Protein AF-A0A0R0C7I0-F1 (afdb_monomer_lite)

InterPro domains:
  IPR059809 Salmonella phage P22 protein Y8K6 [PF27050] (1-111)

pLDDT: mean 82.01, std 12.85, range [35.53, 95.75]

Secondary structure (DSSP, 8-state):
-----SSPSPEEEEEEPTTT--EEEEETTEEEEEEE------HHHHHHHHHHHTHHHHHHHHHHHHHHHHHH--EE--STTSPPEESSHHHHHHHHHHHHHHHHHHHHHT---

Organism: NCBI:txid405444

Radius of gyration: 23.02 Å; chains: 1; bounding box: 44×29×65 Å

Foldseek 3Di:
DQPPPPPDDDKDWDDQDPVQRKIAIAHDVGRGDDIDGPDPCDPVNVVVVVCVVCVVVVLVVLVVVLVVLLVPFDWDDDPPVDDTDTPDPSSVVSVVVSVVSVVVSCVVSVHDD

Sequence (113 aa):
MSANKHTPAPWSVGATDPDTAEIEIVSEGRPYICLVLPGAVDGRTEANARLIAAAPELLDFIQHAADQLESGIQEYTGSPEEPPQPASKWDYDAGQLVGELRRLIAKATGGAA

Structure (mmCIF, N/CA/C/O backbone):
data_AF-A0A0R0C7I0-F1
#
_entry.id   AF-A0A0R0C7I0-F1
#
loop_
_atom_site.group_PDB
_atom_site.id
_atom_site.type_symbol
_atom_site.label_atom_id
_atom_site.label_alt_id
_atom_site.label_comp_id
_atom_site.label_asym_id
_atom_site.label_entity_id
_atom_site.label_seq_id
_atom_site.pdbx_PDB_ins_code
_atom_site.Cartn_x
_atom_site.Cartn_y
_atom_site.Cartn_z
_atom_site.occupancy
_atom_site.B_iso_or_equiv
_atom_site.auth_seq_id
_atom_site.auth_comp_id
_atom_site.auth_asym_id
_atom_site.auth_atom_id
_atom_site.pdbx_PDB_model_num
ATOM 1 N N . MET A 1 1 ? 9.710 15.510 6.245 1.00 35.53 1 MET A N 1
ATOM 2 C CA . MET A 1 1 ? 9.094 14.766 7.362 1.00 35.53 1 MET A CA 1
ATOM 3 C C . MET A 1 1 ? 7.639 14.532 7.002 1.00 35.53 1 MET A C 1
ATOM 5 O O . MET A 1 1 ? 6.898 15.503 6.916 1.00 35.53 1 MET A O 1
ATOM 9 N N . SER A 1 2 ? 7.267 13.295 6.662 1.00 41.97 2 SER A N 1
ATOM 10 C CA . SER A 1 2 ? 5.882 12.965 6.310 1.00 41.97 2 SER A CA 1
ATOM 11 C C . SER A 1 2 ? 5.039 13.040 7.580 1.00 41.97 2 SER A C 1
ATOM 13 O O . SER A 1 2 ? 5.286 12.305 8.534 1.00 41.97 2 SER A O 1
ATOM 15 N N . ALA A 1 3 ? 4.120 14.000 7.641 1.00 45.97 3 ALA A N 1
ATOM 16 C CA . ALA A 1 3 ? 3.187 14.112 8.748 1.00 45.97 3 ALA A CA 1
ATOM 17 C C . ALA A 1 3 ? 2.236 12.912 8.684 1.00 45.97 3 ALA A C 1
ATOM 19 O O . ALA A 1 3 ? 1.484 12.779 7.718 1.00 45.97 3 ALA A O 1
ATOM 20 N N . ASN A 1 4 ? 2.279 12.044 9.697 1.00 42.97 4 ASN A N 1
ATOM 21 C CA . ASN A 1 4 ? 1.274 11.008 9.916 1.00 42.97 4 ASN A CA 1
ATOM 22 C C . ASN A 1 4 ? -0.125 11.651 9.837 1.00 42.97 4 ASN A C 1
ATOM 24 O O . ASN A 1 4 ? -0.526 12.381 10.741 1.00 42.97 4 ASN A O 1
ATOM 28 N N . LYS A 1 5 ? -0.850 11.432 8.730 1.00 47.41 5 LYS A N 1
ATOM 29 C CA . LYS A 1 5 ? -2.240 11.904 8.546 1.00 47.41 5 LYS A CA 1
ATOM 30 C C . LYS A 1 5 ? -3.251 11.025 9.288 1.00 47.41 5 LYS A C 1
ATOM 32 O O . LYS A 1 5 ? -4.415 11.395 9.402 1.00 47.41 5 LYS A O 1
ATOM 37 N N . HIS A 1 6 ? -2.805 9.874 9.785 1.00 54.75 6 HIS A N 1
ATOM 38 C CA . HIS A 1 6 ? -3.551 9.031 10.708 1.00 54.75 6 HIS A CA 1
ATOM 39 C C . HIS A 1 6 ? -3.251 9.479 12.137 1.00 54.75 6 HIS A C 1
ATOM 41 O O . HIS A 1 6 ? -2.095 9.759 12.451 1.00 54.75 6 HIS A O 1
ATOM 47 N N . THR A 1 7 ? -4.324 9.614 12.927 1.00 53.44 7 THR A N 1
ATOM 48 C CA . THR A 1 7 ? -4.441 10.284 14.233 1.00 53.44 7 THR A CA 1
ATOM 49 C C . THR A 1 7 ? -3.086 10.569 14.891 1.00 53.44 7 THR A C 1
ATOM 51 O O . THR A 1 7 ? -2.458 9.630 15.393 1.00 53.44 7 THR A O 1
ATOM 54 N N . PRO A 1 8 ? -2.602 11.829 14.864 1.00 57.53 8 PRO A N 1
ATOM 55 C CA . PRO A 1 8 ? -1.283 12.152 15.386 1.00 57.53 8 PRO A CA 1
ATOM 56 C C . PRO A 1 8 ? -1.171 11.733 16.856 1.00 57.53 8 PRO A C 1
ATOM 58 O O . PRO A 1 8 ? -2.036 12.043 17.674 1.00 57.53 8 PRO A O 1
ATOM 61 N N . ALA A 1 9 ? -0.116 10.978 17.153 1.00 58.53 9 ALA A N 1
ATOM 62 C CA . ALA A 1 9 ? 0.234 10.506 18.487 1.00 58.53 9 ALA A CA 1
ATOM 63 C C . ALA A 1 9 ? 0.651 11.671 19.420 1.00 58.53 9 ALA A C 1
ATOM 65 O O . ALA A 1 9 ? 1.080 12.713 18.914 1.00 58.53 9 ALA A O 1
ATOM 66 N N . PRO A 1 10 ? 0.612 11.491 20.758 1.00 72.69 10 PRO A N 1
ATOM 67 C CA . PRO A 1 10 ? 0.197 10.286 21.477 1.00 72.69 10 PRO A CA 1
ATOM 68 C C . PRO A 1 10 ? -1.284 10.321 21.871 1.00 72.69 10 PRO A C 1
ATOM 70 O O . PRO A 1 10 ? -1.764 11.255 22.511 1.00 72.69 10 PRO A O 1
ATOM 73 N N . TRP A 1 11 ? -1.994 9.256 21.519 1.00 82.75 11 TRP A N 1
ATOM 74 C CA . TRP A 1 11 ? -3.309 8.923 22.054 1.00 82.75 11 TRP A CA 1
ATOM 75 C C . TRP A 1 11 ? -3.191 7.661 22.911 1.00 82.75 11 TRP A C 1
ATOM 77 O O . TRP A 1 11 ? -2.294 6.842 22.704 1.00 82.75 11 TRP A O 1
ATOM 87 N N . SER A 1 12 ? -4.085 7.508 23.880 1.00 81.19 12 SER A N 1
ATOM 88 C CA . SER A 1 12 ? -4.159 6.342 24.755 1.00 81.19 12 SER A CA 1
ATOM 89 C C . SER A 1 12 ? -5.586 5.822 24.847 1.00 81.19 12 SER A C 1
ATOM 91 O O . SER A 1 12 ? -6.554 6.552 24.624 1.00 81.19 12 SER A O 1
ATOM 93 N N . VAL A 1 13 ? -5.700 4.542 25.188 1.00 82.69 13 VAL A N 1
ATOM 94 C CA . VAL A 1 13 ? -6.973 3.912 25.532 1.00 82.69 13 VAL A CA 1
ATOM 95 C C . VAL A 1 13 ? -7.361 4.383 26.935 1.00 82.69 13 VAL A C 1
ATOM 97 O O . VAL A 1 13 ? -6.586 4.217 27.877 1.00 82.69 13 VAL A O 1
ATOM 100 N N . GLY A 1 14 ? -8.511 5.043 27.041 1.00 81.19 14 GLY A N 1
ATOM 101 C CA . GLY A 1 14 ? -9.114 5.503 28.286 1.00 81.19 14 GLY A CA 1
ATOM 102 C C . GLY A 1 14 ? -9.837 4.382 29.032 1.00 81.19 14 GLY A C 1
ATOM 103 O O . GLY A 1 14 ? -9.643 3.196 28.759 1.00 81.19 14 GLY A O 1
ATOM 104 N N . ALA A 1 15 ? -10.670 4.762 30.001 1.00 80.44 15 ALA A N 1
ATOM 105 C CA . ALA A 1 15 ? -11.497 3.801 30.717 1.00 80.44 15 ALA A CA 1
ATOM 106 C C . ALA A 1 15 ? -12.531 3.173 29.770 1.00 80.44 15 ALA A C 1
ATOM 108 O O . ALA A 1 15 ? -13.065 3.838 28.883 1.00 80.44 15 ALA A O 1
ATOM 109 N N . THR A 1 16 ? -12.799 1.884 29.969 1.00 83.25 16 THR A N 1
ATOM 110 C CA . THR A 1 16 ? -13.926 1.205 29.330 1.00 83.25 16 THR A CA 1
ATOM 111 C C . THR A 1 16 ? -15.149 1.363 30.218 1.00 83.25 16 THR A C 1
ATOM 113 O O . THR A 1 16 ? -15.089 1.015 31.400 1.00 83.25 16 THR A O 1
ATOM 116 N N . ASP A 1 17 ? -16.241 1.873 29.661 1.00 81.81 17 ASP A N 1
ATOM 117 C CA . ASP A 1 17 ? -17.534 1.887 30.335 1.00 81.81 17 ASP A CA 1
ATOM 118 C C . ASP A 1 17 ? -18.018 0.431 30.501 1.00 81.81 17 ASP A C 1
ATOM 120 O O . ASP A 1 17 ? -18.133 -0.297 29.510 1.00 81.81 17 ASP A O 1
ATOM 124 N N . PRO A 1 18 ? -18.254 -0.048 31.733 1.00 80.62 18 PRO A N 1
ATOM 125 C CA . PRO A 1 18 ? -18.621 -1.440 31.975 1.00 80.62 18 PRO A CA 1
ATOM 126 C C . PRO A 1 18 ? -20.048 -1.790 31.527 1.00 80.62 18 PRO A C 1
ATOM 128 O O . PRO A 1 18 ? -20.331 -2.970 31.318 1.00 80.62 18 PRO A O 1
ATOM 131 N N . ASP A 1 19 ? -20.930 -0.802 31.376 1.00 82.69 19 ASP A N 1
ATOM 132 C CA . ASP A 1 19 ? -22.340 -0.993 31.036 1.00 82.69 19 ASP A CA 1
ATOM 133 C C . ASP A 1 19 ? -22.560 -0.965 29.516 1.00 82.69 19 ASP A C 1
ATOM 135 O O . ASP A 1 19 ? -23.391 -1.711 28.991 1.00 82.69 19 ASP A O 1
ATOM 139 N N . THR A 1 20 ? -21.799 -0.141 28.792 1.00 79.62 20 THR A N 1
ATOM 140 C CA . THR A 1 20 ? -21.910 0.007 27.328 1.00 79.62 20 THR A CA 1
ATOM 141 C C . THR A 1 20 ? -20.770 -0.665 26.559 1.00 79.62 20 THR A C 1
ATOM 143 O O . THR A 1 20 ? -20.845 -0.797 25.335 1.00 79.62 20 THR A O 1
ATOM 146 N N . ALA A 1 21 ? -19.720 -1.107 27.263 1.00 80.50 21 ALA A N 1
ATOM 147 C CA . ALA A 1 21 ? -18.444 -1.557 26.704 1.00 80.50 21 ALA A CA 1
ATOM 148 C C . ALA A 1 21 ? -17.751 -0.498 25.822 1.00 80.50 21 ALA A C 1
ATOM 150 O O . ALA A 1 21 ? -16.833 -0.812 25.064 1.00 80.50 21 ALA A O 1
ATOM 151 N N . GLU A 1 22 ? -18.175 0.761 25.925 1.00 84.38 22 GLU A N 1
ATOM 152 C CA . GLU A 1 22 ? -17.587 1.888 25.218 1.00 84.38 22 GLU A CA 1
ATOM 153 C C . GLU A 1 22 ? -16.151 2.127 25.669 1.00 84.38 22 GLU A C 1
ATOM 155 O O . GLU A 1 22 ? -15.848 2.140 26.859 1.00 84.38 22 GLU A O 1
ATOM 160 N N . ILE A 1 23 ? -15.253 2.336 24.711 1.00 84.88 23 ILE A N 1
ATOM 161 C CA . ILE A 1 23 ? -13.849 2.628 24.984 1.00 84.88 23 ILE A CA 1
ATOM 162 C C . ILE A 1 23 ? -13.561 4.052 24.524 1.00 84.88 23 ILE A C 1
ATOM 164 O O . ILE A 1 23 ? -13.613 4.354 23.329 1.00 84.88 23 ILE A O 1
ATOM 168 N N . GLU A 1 24 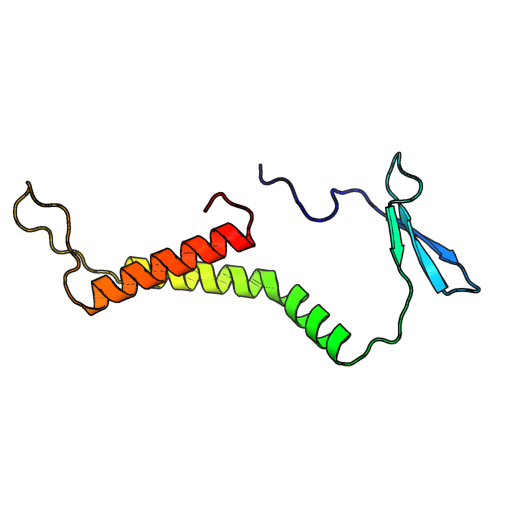? -13.223 4.931 25.462 1.00 86.38 24 GLU A N 1
ATOM 169 C CA . GLU A 1 24 ? -12.789 6.287 25.133 1.00 86.38 24 GLU A CA 1
ATOM 170 C C . GLU A 1 24 ? -11.349 6.286 24.614 1.00 86.38 24 GLU A C 1
ATOM 172 O O . GLU A 1 24 ? -10.458 5.666 25.194 1.00 86.38 24 GLU A O 1
ATOM 177 N N . ILE A 1 25 ? -11.092 7.019 23.532 1.00 86.19 25 ILE A N 1
ATOM 178 C CA . ILE A 1 25 ? -9.739 7.312 23.057 1.00 86.19 25 ILE A CA 1
ATOM 179 C C . ILE A 1 25 ? -9.427 8.766 23.400 1.00 86.19 25 ILE A C 1
ATOM 181 O O . ILE A 1 25 ? -10.172 9.675 23.026 1.00 86.19 25 ILE A O 1
ATOM 185 N N . VAL A 1 26 ? -8.319 8.988 24.104 1.00 86.31 26 VAL A N 1
ATOM 186 C CA . VAL A 1 26 ? -7.929 10.296 24.661 1.00 86.31 26 VAL A CA 1
ATOM 187 C C . VAL A 1 26 ? -6.518 10.682 24.206 1.00 86.31 26 VAL A C 1
ATOM 189 O O . VAL A 1 26 ? -5.747 9.815 23.802 1.00 86.31 26 VAL A O 1
ATOM 192 N N . SER A 1 27 ? -6.146 11.965 24.270 1.00 84.94 27 SER A N 1
ATOM 193 C CA . SER A 1 27 ? -4.739 12.404 24.177 1.00 84.94 27 SER A CA 1
ATOM 194 C C . SER A 1 27 ? -4.405 13.393 25.279 1.00 84.94 27 SER A C 1
ATOM 196 O O . SER A 1 27 ? -5.281 14.021 25.877 1.00 84.94 27 SER A O 1
ATOM 198 N N . GLU A 1 28 ? -3.112 13.615 25.487 1.00 78.00 28 GLU A N 1
ATOM 199 C CA . GLU A 1 28 ? -2.639 14.716 26.317 1.00 78.00 28 GLU A CA 1
ATOM 200 C C . GLU A 1 28 ? -3.244 16.047 25.816 1.00 78.00 28 GLU A C 1
ATOM 202 O O . GLU A 1 28 ? -3.154 16.391 24.636 1.00 78.00 28 GLU A O 1
ATOM 207 N N . GLY A 1 29 ? -3.969 16.752 26.689 1.00 72.38 29 GLY A N 1
ATOM 208 C CA . GLY A 1 29 ? -4.648 18.014 26.364 1.00 72.38 29 GLY A CA 1
ATOM 209 C C . GLY A 1 29 ? -5.989 17.907 25.617 1.00 72.38 29 GLY A C 1
ATOM 210 O O . GLY A 1 29 ? -6.634 18.937 25.416 1.00 72.38 29 GLY A O 1
ATOM 211 N N . ARG A 1 30 ? -6.454 16.706 25.238 1.00 74.50 30 ARG A N 1
ATOM 212 C CA . ARG A 1 30 ? -7.825 16.477 24.739 1.00 74.50 30 ARG A CA 1
ATOM 213 C C . ARG A 1 30 ? -8.467 15.296 25.473 1.00 74.50 30 ARG A C 1
ATOM 215 O O . ARG A 1 30 ? -8.160 14.150 25.146 1.00 74.50 30 ARG A O 1
ATOM 222 N N . PRO A 1 31 ? -9.394 15.558 26.415 1.00 73.38 31 PRO A N 1
ATOM 223 C CA . PRO A 1 31 ? -10.017 14.512 27.227 1.00 73.38 31 PRO A CA 1
ATOM 224 C C . PRO A 1 31 ? -10.936 13.583 26.423 1.00 73.38 31 PRO A C 1
ATOM 226 O O . PRO A 1 31 ? -11.395 12.589 26.958 1.00 73.38 31 PRO A O 1
ATOM 229 N N . TYR A 1 32 ? -11.195 13.892 25.150 1.00 81.50 32 TYR A N 1
ATOM 230 C CA . TYR A 1 32 ? -11.950 13.046 24.237 1.00 81.50 32 TYR A CA 1
ATOM 231 C C . TYR A 1 32 ? -11.464 13.263 22.798 1.00 81.50 32 TYR A C 1
ATOM 233 O O . TYR A 1 32 ? -11.420 14.400 22.316 1.00 81.50 32 TYR A O 1
ATOM 241 N N . ILE A 1 33 ? -11.093 12.179 22.113 1.00 81.94 33 ILE A N 1
ATOM 242 C CA . ILE A 1 33 ? -10.821 12.150 20.668 1.00 81.94 33 ILE A CA 1
ATOM 243 C C . ILE A 1 33 ? -11.988 11.483 19.950 1.00 81.94 33 ILE A C 1
ATOM 245 O O . ILE A 1 33 ? -12.576 12.071 19.043 1.00 81.94 33 ILE A O 1
ATOM 249 N N . CYS A 1 34 ? -12.302 10.250 20.344 1.00 81.94 34 CYS A N 1
ATOM 250 C CA . CYS A 1 34 ? -13.409 9.473 19.813 1.00 81.94 34 CYS A CA 1
ATOM 251 C C . CYS A 1 34 ? -13.824 8.365 20.787 1.00 81.94 34 CYS A C 1
ATOM 253 O O . CYS A 1 34 ? -13.108 8.044 21.736 1.00 81.94 34 CYS A O 1
ATOM 255 N N . LEU A 1 35 ? -14.982 7.777 20.501 1.00 84.31 35 LEU A N 1
ATOM 256 C CA . LEU A 1 35 ? -15.537 6.615 21.174 1.00 84.31 35 LEU A CA 1
ATOM 257 C C . LEU A 1 35 ? -15.393 5.392 20.266 1.00 84.31 35 LEU A C 1
ATOM 259 O O . LEU A 1 35 ? -15.782 5.439 19.095 1.00 84.31 35 LEU A O 1
ATOM 263 N N . VAL A 1 36 ? -14.865 4.297 20.800 1.00 83.50 36 VAL A N 1
ATOM 264 C CA . VAL A 1 36 ? -14.893 2.990 20.145 1.00 83.50 36 VAL A CA 1
ATOM 265 C C . VAL A 1 36 ? -16.015 2.181 20.776 1.00 83.50 36 VAL A C 1
ATOM 267 O O . VAL A 1 36 ? -15.951 1.807 21.944 1.00 83.50 36 VAL A O 1
ATOM 270 N N . LEU A 1 37 ? -17.045 1.912 19.982 1.00 79.00 37 LEU A N 1
ATOM 271 C CA . LEU A 1 37 ? -18.124 1.002 20.341 1.00 79.00 37 LEU A CA 1
ATOM 272 C C . LEU A 1 37 ? -17.741 -0.404 19.868 1.00 79.00 37 LEU A C 1
ATOM 274 O O . LEU A 1 37 ? -17.535 -0.582 18.660 1.00 79.00 37 LEU A O 1
ATOM 278 N N . PRO A 1 38 ? -17.651 -1.409 20.753 1.00 68.62 38 PRO A N 1
ATOM 279 C CA . PRO A 1 38 ? -17.498 -2.794 20.337 1.00 68.62 38 PRO A CA 1
ATOM 280 C C . PRO A 1 38 ? -18.794 -3.253 19.659 1.00 68.62 38 PRO A C 1
ATOM 282 O O . PRO A 1 38 ? -19.723 -3.759 20.279 1.00 68.62 38 PRO A O 1
ATOM 285 N N . GLY A 1 39 ? -18.876 -3.022 18.351 1.00 68.81 39 GLY A N 1
ATOM 286 C CA . GLY A 1 39 ? -19.928 -3.569 17.505 1.00 68.81 39 GLY A CA 1
ATOM 287 C C . GLY A 1 39 ? -19.711 -5.059 17.246 1.00 68.81 39 GLY A C 1
ATOM 288 O O . GLY A 1 39 ? -18.607 -5.583 17.405 1.00 68.81 39 GLY A O 1
ATOM 289 N N . ALA A 1 40 ? -20.763 -5.748 16.798 1.00 67.94 40 ALA A N 1
ATOM 290 C CA . ALA A 1 40 ? -20.624 -7.106 16.286 1.00 67.94 40 ALA A CA 1
ATOM 291 C C . ALA A 1 40 ? -19.605 -7.112 15.133 1.00 67.94 40 ALA A C 1
ATOM 293 O O . ALA A 1 40 ? -19.831 -6.493 14.093 1.00 67.94 40 ALA A O 1
ATOM 294 N N . VAL A 1 41 ? -18.477 -7.798 15.332 1.00 69.38 41 VAL A N 1
ATOM 295 C CA . VAL A 1 41 ? -17.481 -8.017 14.281 1.00 69.38 41 VAL A CA 1
ATOM 296 C C . VAL A 1 41 ? -18.087 -9.002 13.294 1.00 69.38 41 VAL A C 1
ATOM 298 O O . VAL A 1 41 ? -18.160 -10.203 13.550 1.00 69.38 41 VAL A O 1
ATOM 301 N N . ASP A 1 42 ? -18.580 -8.482 12.177 1.00 80.94 42 ASP A N 1
ATOM 302 C CA . ASP A 1 42 ? -19.007 -9.308 11.060 1.00 80.94 42 ASP A CA 1
ATOM 303 C C . ASP A 1 42 ? -17.800 -9.715 10.196 1.00 80.94 42 ASP A C 1
ATOM 305 O O . ASP A 1 42 ? -16.696 -9.170 10.304 1.00 80.94 42 ASP A O 1
ATOM 309 N N . GLY A 1 43 ? -18.004 -10.681 9.297 1.00 81.50 43 GLY A N 1
ATOM 310 C CA . GLY A 1 43 ? -16.926 -11.153 8.420 1.00 81.50 43 GLY A CA 1
ATOM 311 C C . GLY A 1 43 ? -16.336 -10.052 7.525 1.00 81.50 43 GLY 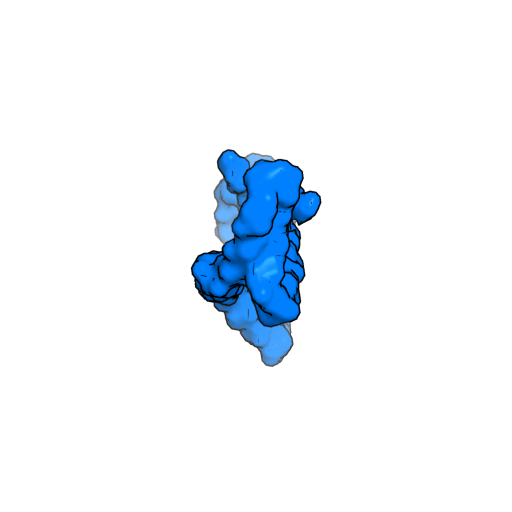A C 1
ATOM 312 O O . GLY A 1 43 ? -15.184 -10.151 7.106 1.00 81.50 43 GLY A O 1
ATOM 313 N N . ARG A 1 44 ? -17.088 -8.974 7.257 1.00 81.06 44 ARG A N 1
ATOM 314 C CA . ARG A 1 44 ? -16.600 -7.809 6.506 1.00 81.06 44 ARG A CA 1
ATOM 315 C C . ARG A 1 44 ? -15.615 -6.988 7.335 1.00 81.06 44 ARG A C 1
ATOM 317 O O . ARG A 1 44 ? -14.591 -6.567 6.804 1.00 81.06 44 ARG A O 1
ATOM 324 N N . THR A 1 45 ? -15.905 -6.774 8.613 1.00 81.38 45 THR A N 1
ATOM 325 C CA . THR A 1 45 ? -15.035 -6.048 9.542 1.00 81.38 45 THR A CA 1
ATOM 326 C C . THR A 1 45 ? -13.702 -6.771 9.705 1.00 81.38 45 THR A C 1
ATOM 328 O O . THR A 1 45 ? -12.649 -6.147 9.593 1.00 81.38 45 THR A O 1
ATOM 331 N N . GLU A 1 46 ? -13.729 -8.097 9.860 1.00 82.62 46 GLU A N 1
ATOM 332 C CA . GLU A 1 46 ? -12.509 -8.901 9.935 1.00 82.62 46 GLU A CA 1
ATOM 333 C C . GLU A 1 46 ? -11.707 -8.863 8.622 1.00 82.62 46 GLU A C 1
ATOM 335 O O . GLU A 1 46 ? -10.491 -8.662 8.641 1.00 82.62 46 GLU A O 1
ATOM 340 N N . ALA A 1 47 ? -12.373 -8.991 7.469 1.00 82.94 47 ALA A N 1
ATOM 341 C CA . ALA A 1 47 ? -11.715 -8.897 6.167 1.00 82.94 47 ALA A CA 1
ATOM 342 C C . ALA A 1 47 ? -11.064 -7.521 5.940 1.00 82.94 47 ALA A C 1
ATOM 344 O O . ALA A 1 47 ? -9.922 -7.447 5.488 1.00 82.94 47 ALA A O 1
ATOM 345 N N . ASN A 1 48 ? -11.754 -6.438 6.307 1.00 81.88 48 ASN A N 1
ATOM 346 C CA . ASN A 1 48 ? -11.219 -5.081 6.222 1.00 81.88 48 ASN A CA 1
ATOM 347 C C . ASN A 1 48 ? -10.017 -4.886 7.155 1.00 81.88 48 ASN A C 1
ATOM 349 O O . ASN A 1 48 ? -9.024 -4.294 6.742 1.00 81.88 48 ASN A O 1
ATOM 353 N N . ALA A 1 49 ? -10.075 -5.407 8.385 1.00 83.00 49 ALA A N 1
ATOM 354 C CA . ALA A 1 49 ? -8.957 -5.340 9.323 1.00 83.00 49 ALA A CA 1
ATOM 355 C C . ALA A 1 49 ? -7.721 -6.078 8.785 1.00 83.00 49 ALA A C 1
ATOM 357 O O . ALA A 1 49 ? -6.622 -5.530 8.819 1.00 83.00 49 ALA A O 1
ATOM 358 N N . ARG A 1 50 ? -7.902 -7.279 8.213 1.00 83.50 50 ARG A N 1
ATOM 359 C CA . ARG A 1 50 ? -6.819 -8.028 7.551 1.00 83.50 50 ARG A CA 1
ATOM 360 C C . ARG A 1 50 ? -6.242 -7.268 6.354 1.00 83.50 50 ARG A C 1
ATOM 362 O O . ARG A 1 50 ? -5.028 -7.244 6.188 1.00 83.50 50 ARG A O 1
ATOM 369 N N . LEU A 1 51 ? -7.091 -6.627 5.546 1.00 85.12 51 LEU A N 1
ATOM 370 C CA . LEU A 1 51 ? -6.652 -5.828 4.400 1.00 85.12 51 LEU A CA 1
ATOM 371 C C . LEU A 1 51 ? -5.833 -4.603 4.830 1.00 85.12 51 LEU A C 1
ATOM 373 O O . LEU A 1 51 ? -4.796 -4.330 4.238 1.00 85.12 51 LEU A O 1
ATOM 377 N N . ILE A 1 52 ? -6.279 -3.883 5.864 1.00 86.94 52 ILE A N 1
ATOM 378 C CA . ILE A 1 52 ? -5.546 -2.738 6.424 1.00 86.94 52 ILE A CA 1
ATOM 379 C C . ILE A 1 52 ? -4.212 -3.197 7.016 1.00 86.94 52 ILE A C 1
ATOM 381 O O . ILE A 1 52 ? -3.197 -2.543 6.798 1.00 86.94 52 ILE A O 1
ATOM 385 N N . ALA A 1 53 ? -4.206 -4.327 7.729 1.00 82.44 53 ALA A N 1
ATOM 386 C CA . ALA A 1 53 ? -2.993 -4.884 8.318 1.00 82.44 53 ALA A CA 1
ATOM 387 C C . ALA A 1 53 ? -1.944 -5.260 7.260 1.00 82.44 53 ALA A C 1
ATOM 389 O O . ALA A 1 53 ? -0.768 -5.067 7.522 1.00 82.44 53 ALA A O 1
ATOM 390 N N . ALA A 1 54 ? -2.369 -5.737 6.084 1.00 89.75 54 ALA A N 1
ATOM 391 C CA . ALA A 1 54 ? -1.489 -6.093 4.965 1.00 89.75 54 ALA A CA 1
ATOM 392 C C . ALA A 1 54 ? -1.147 -4.915 4.026 1.00 89.75 54 ALA A C 1
ATOM 394 O O . ALA A 1 54 ? -0.461 -5.097 3.017 1.00 89.75 54 ALA A O 1
ATOM 395 N N . ALA A 1 55 ? -1.681 -3.714 4.282 1.00 90.56 55 ALA A N 1
ATOM 396 C CA . ALA A 1 55 ? -1.477 -2.555 3.415 1.00 90.56 55 ALA A CA 1
ATOM 397 C C . ALA A 1 55 ? -0.004 -2.106 3.308 1.00 90.56 55 ALA A C 1
ATOM 399 O O . ALA A 1 55 ? 0.389 -1.730 2.201 1.00 90.56 55 ALA A O 1
ATOM 400 N N . PRO A 1 56 ? 0.818 -2.140 4.379 1.00 87.44 56 PRO A N 1
ATOM 401 C CA . PRO A 1 56 ? 2.242 -1.822 4.280 1.00 87.44 56 PRO A CA 1
ATOM 402 C C . PRO A 1 56 ? 2.994 -2.775 3.346 1.00 87.44 56 PRO A C 1
ATOM 404 O O . PRO A 1 56 ? 3.659 -2.325 2.420 1.00 87.44 56 PRO A O 1
ATOM 407 N N . GLU A 1 57 ? 2.820 -4.085 3.511 1.00 91.62 57 GLU A N 1
ATOM 4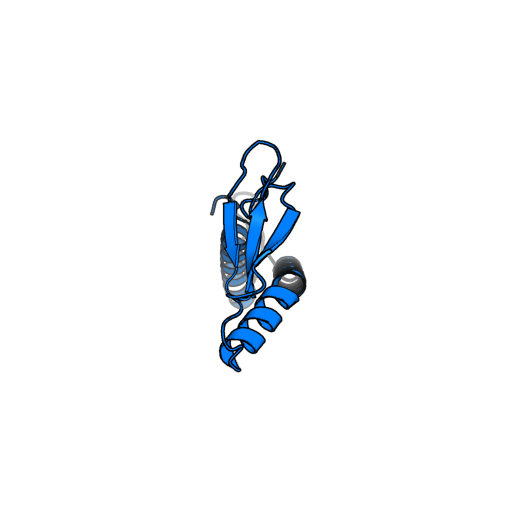08 C CA . GLU A 1 57 ? 3.491 -5.094 2.688 1.00 91.62 57 GLU A CA 1
ATOM 409 C C . GLU A 1 57 ? 3.030 -5.023 1.228 1.00 91.62 57 GLU A C 1
ATOM 411 O O . GLU A 1 57 ? 3.827 -5.199 0.305 1.00 91.62 57 GLU A O 1
ATOM 416 N N . LEU A 1 58 ? 1.745 -4.730 1.001 1.00 89.94 58 LEU A N 1
ATOM 417 C CA . LEU A 1 58 ? 1.212 -4.507 -0.340 1.00 89.94 58 LEU A CA 1
ATOM 418 C C . LEU A 1 58 ? 1.821 -3.257 -0.990 1.00 89.94 58 LEU A C 1
ATOM 420 O O . LEU A 1 58 ? 2.135 -3.279 -2.180 1.00 89.94 58 LEU A O 1
ATOM 424 N N . LEU A 1 59 ? 1.993 -2.176 -0.226 1.00 90.69 59 LEU A N 1
ATOM 425 C CA . LEU A 1 59 ? 2.635 -0.956 -0.705 1.00 90.69 59 LEU A CA 1
ATOM 426 C C . LEU A 1 59 ? 4.099 -1.214 -1.084 1.00 90.69 59 LEU A C 1
ATOM 428 O O . LEU A 1 59 ? 4.501 -0.839 -2.186 1.00 90.69 59 LEU A O 1
ATOM 432 N N . ASP A 1 60 ? 4.857 -1.887 -0.219 1.00 91.25 60 ASP A N 1
ATOM 433 C CA . ASP A 1 60 ? 6.259 -2.239 -0.464 1.00 91.25 60 ASP A CA 1
ATOM 434 C C . ASP A 1 60 ? 6.399 -3.109 -1.720 1.00 91.25 60 ASP A C 1
ATOM 436 O O . ASP A 1 60 ? 7.249 -2.860 -2.578 1.00 91.25 60 ASP A O 1
ATOM 440 N N . PHE A 1 61 ? 5.517 -4.099 -1.882 1.00 94.88 61 PHE A N 1
ATOM 441 C CA . PHE A 1 61 ? 5.504 -4.958 -3.063 1.00 94.88 61 PHE A CA 1
ATOM 442 C C . PHE A 1 61 ? 5.239 -4.168 -4.352 1.00 94.88 61 PHE A C 1
ATOM 444 O O . PHE A 1 61 ? 5.933 -4.362 -5.350 1.00 94.88 61 PHE A O 1
ATOM 451 N N . ILE A 1 62 ? 4.255 -3.263 -4.341 1.00 94.06 62 ILE A N 1
ATOM 452 C CA . ILE A 1 62 ? 3.907 -2.450 -5.514 1.00 94.06 62 ILE A CA 1
ATOM 453 C C . ILE A 1 62 ? 5.042 -1.480 -5.874 1.00 94.06 62 ILE A C 1
ATOM 455 O O . ILE A 1 62 ? 5.325 -1.298 -7.058 1.00 94.06 62 ILE A O 1
ATOM 459 N N . GLN A 1 63 ? 5.716 -0.891 -4.882 1.00 94.12 63 GLN A N 1
ATOM 460 C CA . GLN A 1 63 ? 6.910 -0.067 -5.108 1.00 94.12 63 GLN A CA 1
ATOM 461 C C . GLN A 1 63 ? 8.015 -0.881 -5.782 1.00 94.12 63 GLN A C 1
ATOM 463 O O . GLN A 1 63 ? 8.525 -0.483 -6.825 1.00 94.12 63 GLN A O 1
ATOM 468 N N . HIS A 1 64 ? 8.308 -2.068 -5.248 1.00 95.25 64 HIS A N 1
ATOM 469 C CA . HIS A 1 64 ? 9.344 -2.931 -5.802 1.00 95.25 64 HIS A CA 1
ATOM 470 C C . HIS A 1 64 ? 9.018 -3.396 -7.228 1.00 95.25 64 HIS A C 1
ATOM 472 O O . HIS A 1 64 ? 9.896 -3.442 -8.086 1.00 95.25 64 HIS A O 1
ATOM 478 N N . ALA A 1 65 ? 7.749 -3.702 -7.509 1.00 93.81 65 ALA A N 1
ATOM 479 C CA . ALA A 1 65 ? 7.298 -4.050 -8.851 1.00 93.81 65 ALA A CA 1
ATOM 480 C C . ALA A 1 65 ? 7.460 -2.881 -9.838 1.00 93.81 65 ALA A C 1
ATOM 482 O O . ALA A 1 65 ? 7.878 -3.101 -10.973 1.00 93.81 65 ALA A O 1
ATOM 483 N N . ALA A 1 66 ? 7.165 -1.646 -9.415 1.00 94.56 66 ALA A N 1
ATOM 484 C CA . ALA A 1 66 ? 7.370 -0.458 -10.242 1.00 94.56 66 ALA A CA 1
ATOM 485 C C . ALA A 1 66 ? 8.859 -0.239 -10.558 1.00 94.56 66 ALA A C 1
ATOM 487 O O . ALA A 1 66 ? 9.197 -0.004 -11.716 1.00 94.56 66 ALA A O 1
ATOM 488 N N . ASP A 1 67 ? 9.737 -0.387 -9.563 1.00 94.19 67 ASP A N 1
ATOM 489 C CA . ASP A 1 67 ? 11.187 -0.253 -9.742 1.00 94.19 67 ASP A CA 1
ATOM 490 C C . ASP A 1 67 ? 11.745 -1.336 -10.680 1.00 94.19 67 ASP A C 1
ATOM 492 O O . ASP A 1 67 ? 12.552 -1.052 -11.567 1.00 94.19 67 ASP A O 1
ATOM 496 N N . GLN A 1 68 ? 11.286 -2.584 -10.532 1.00 92.69 68 GLN A N 1
ATOM 497 C CA . GLN A 1 68 ? 11.684 -3.684 -11.415 1.00 92.69 68 GLN A CA 1
ATOM 498 C C . GLN A 1 68 ? 11.234 -3.449 -12.857 1.00 92.69 68 GLN A C 1
ATOM 500 O O . GLN A 1 68 ? 12.034 -3.622 -13.777 1.00 92.69 68 GLN A O 1
ATOM 505 N N . LEU A 1 69 ? 9.980 -3.032 -13.056 1.00 93.12 69 LEU A N 1
ATOM 506 C CA . LEU A 1 69 ? 9.462 -2.694 -14.378 1.00 93.12 69 LEU A CA 1
ATOM 507 C C . LEU A 1 69 ? 10.270 -1.561 -15.008 1.00 93.12 69 LEU A C 1
ATOM 509 O O . LEU A 1 69 ? 10.705 -1.709 -16.144 1.00 93.12 69 LEU A O 1
ATOM 513 N N . GLU A 1 70 ? 10.528 -0.483 -14.267 1.00 92.62 70 GLU A N 1
ATOM 514 C CA . GLU A 1 70 ? 11.300 0.658 -14.764 1.00 92.62 70 GLU A CA 1
ATOM 515 C C . GLU A 1 70 ? 12.724 0.258 -15.156 1.00 92.62 70 GLU A C 1
ATOM 517 O O . GLU A 1 70 ? 13.188 0.622 -16.232 1.00 92.62 70 GLU A O 1
ATOM 522 N N . SER A 1 71 ? 13.394 -0.562 -14.341 1.00 90.94 71 SER A N 1
ATOM 523 C CA . SER A 1 71 ? 14.754 -1.035 -14.635 1.00 90.94 71 SER A CA 1
ATOM 524 C C . SER A 1 71 ? 14.851 -1.895 -15.902 1.00 90.94 71 SER A C 1
ATOM 526 O O . SER A 1 71 ? 15.928 -2.023 -16.485 1.00 90.94 71 SER A O 1
ATOM 528 N N . GLY A 1 72 ? 13.735 -2.500 -16.316 1.00 89.00 72 GLY A N 1
ATOM 529 C CA . GLY A 1 72 ? 13.646 -3.315 -17.521 1.00 89.00 72 GLY A CA 1
ATOM 530 C C . GLY A 1 72 ? 13.386 -2.511 -18.795 1.00 89.00 72 GLY A C 1
ATOM 531 O O . GLY A 1 72 ? 13.629 -3.043 -19.879 1.00 89.00 72 GLY A O 1
ATOM 532 N N . ILE A 1 73 ? 12.919 -1.261 -18.683 1.00 91.62 73 ILE A N 1
ATOM 533 C CA . ILE A 1 73 ? 12.581 -0.414 -19.834 1.00 91.62 73 ILE A CA 1
ATOM 534 C C . ILE A 1 73 ? 13.854 -0.083 -20.604 1.00 91.62 73 ILE A C 1
ATOM 536 O O . ILE A 1 73 ? 14.812 0.466 -20.061 1.00 91.62 73 ILE A O 1
ATOM 540 N N . GLN A 1 74 ? 13.855 -0.415 -21.892 1.00 90.19 74 GLN A N 1
ATOM 541 C CA . GLN A 1 74 ? 14.926 -0.039 -22.802 1.00 90.19 74 GLN A CA 1
ATOM 542 C C . GLN A 1 74 ? 14.551 1.231 -23.562 1.00 90.19 74 GLN A C 1
ATOM 544 O O . GLN A 1 74 ? 13.470 1.339 -24.149 1.00 90.19 74 GLN A O 1
ATOM 549 N N . GLU A 1 75 ? 15.484 2.174 -23.603 1.00 86.88 75 GLU A N 1
ATOM 550 C CA . GLU A 1 75 ? 15.368 3.391 -24.397 1.00 86.88 75 GLU A CA 1
ATOM 551 C C . GLU A 1 75 ? 16.358 3.355 -25.560 1.00 86.88 75 GLU A C 1
ATOM 553 O O . GLU A 1 75 ? 17.512 2.944 -25.428 1.00 86.88 75 GLU A O 1
ATOM 558 N N . TYR A 1 76 ? 15.896 3.804 -26.719 1.00 81.38 76 TYR A N 1
ATOM 559 C CA . TYR A 1 76 ? 16.720 4.088 -27.874 1.00 81.38 76 TYR A CA 1
ATOM 560 C C . TYR A 1 76 ? 17.021 5.585 -27.913 1.00 81.38 76 TYR A C 1
ATOM 562 O O . TYR A 1 76 ? 16.119 6.421 -28.005 1.00 81.38 76 TYR A O 1
ATOM 570 N N . THR A 1 77 ? 18.306 5.921 -27.875 1.00 77.94 77 THR A N 1
ATOM 571 C CA . THR A 1 77 ? 18.804 7.254 -28.203 1.00 77.94 77 THR A CA 1
ATOM 572 C C . THR A 1 77 ? 19.320 7.235 -29.637 1.00 77.94 77 THR A C 1
ATOM 574 O O . THR A 1 77 ? 20.305 6.570 -29.957 1.00 77.94 77 THR A O 1
ATOM 577 N N . GLY A 1 78 ? 18.592 7.918 -30.521 1.00 75.56 78 GLY A N 1
ATOM 578 C CA . GLY A 1 78 ? 18.966 8.102 -31.920 1.00 75.56 78 GLY A CA 1
ATOM 579 C C . GLY A 1 78 ? 20.023 9.194 -32.076 1.00 75.56 78 GLY A C 1
ATOM 580 O O . GLY A 1 78 ? 21.149 9.075 -31.595 1.00 75.56 78 GLY A O 1
ATOM 581 N N . SER A 1 79 ? 19.667 10.277 -32.768 1.00 80.00 79 SER A N 1
ATOM 582 C CA . SER A 1 79 ? 20.520 11.469 -32.845 1.00 80.00 79 SER A CA 1
ATOM 583 C C . SER A 1 79 ? 20.657 12.119 -31.457 1.00 80.00 79 SER A C 1
ATOM 585 O O . SER A 1 79 ? 19.672 12.153 -30.723 1.00 80.00 79 SER A O 1
ATOM 587 N N . PRO A 1 80 ? 21.816 12.698 -31.084 1.00 77.62 80 PRO A N 1
ATOM 588 C CA . PRO A 1 80 ? 21.991 13.385 -29.796 1.00 77.62 80 PRO A CA 1
ATOM 589 C C . PRO A 1 80 ? 21.048 14.582 -29.562 1.00 77.62 80 PRO A C 1
ATOM 591 O O . PRO A 1 80 ? 20.975 15.077 -28.440 1.00 77.62 80 PRO A O 1
ATOM 594 N N . GLU A 1 81 ? 20.337 15.052 -30.591 1.00 82.94 81 GLU A N 1
ATOM 595 C CA . GLU A 1 81 ? 19.315 16.105 -30.478 1.00 82.94 81 GLU A CA 1
ATOM 596 C C . GLU A 1 81 ? 17.899 15.566 -30.202 1.00 82.94 81 GLU A C 1
ATOM 598 O O . GLU A 1 81 ? 17.009 16.339 -29.847 1.00 82.94 81 GLU A O 1
ATOM 603 N N . GLU A 1 82 ? 17.672 14.258 -30.349 1.00 78.31 82 GLU A N 1
ATOM 604 C CA . GLU A 1 82 ? 16.365 13.646 -30.115 1.00 78.31 82 GLU A CA 1
ATOM 605 C C . GLU A 1 82 ? 16.236 13.134 -28.674 1.00 78.31 82 GLU A C 1
ATOM 607 O O . GLU A 1 82 ? 17.167 12.525 -28.138 1.00 78.31 82 GLU A O 1
ATOM 612 N N . PRO A 1 83 ? 15.076 13.351 -28.027 1.00 81.06 83 PRO A N 1
ATOM 613 C CA . PRO A 1 83 ? 14.823 12.785 -26.714 1.00 81.06 83 PRO A CA 1
ATOM 614 C C . PRO A 1 83 ? 14.821 11.248 -26.786 1.00 81.06 83 PRO A C 1
ATOM 616 O O . PRO A 1 83 ? 14.394 10.694 -27.806 1.00 81.06 83 PRO A O 1
ATOM 619 N N . PRO A 1 84 ? 15.249 10.556 -25.713 1.00 83.75 84 PRO A N 1
ATOM 620 C CA . PRO A 1 84 ? 15.163 9.104 -25.632 1.00 83.75 84 PRO A CA 1
ATOM 621 C C . PRO A 1 84 ? 13.739 8.635 -25.927 1.00 83.75 84 PRO A C 1
ATOM 623 O O . PRO A 1 84 ? 12.768 9.207 -25.424 1.00 83.75 84 PRO A O 1
ATOM 626 N N . GLN A 1 85 ? 13.616 7.610 -26.765 1.00 85.06 85 GLN A N 1
ATOM 627 C CA . GLN A 1 85 ? 12.332 6.992 -27.075 1.00 85.06 85 GLN A CA 1
ATOM 628 C C . GLN A 1 85 ? 12.321 5.539 -26.608 1.00 85.06 85 GLN A C 1
ATOM 630 O O . GLN A 1 85 ? 13.370 4.899 -26.594 1.00 85.06 85 GLN A O 1
ATOM 635 N N . PRO A 1 86 ? 11.155 4.978 -26.259 1.00 88.88 86 PRO A N 1
ATOM 636 C CA . PRO A 1 86 ? 11.058 3.563 -25.930 1.00 88.88 86 PRO A CA 1
ATOM 637 C C . PRO A 1 86 ? 11.554 2.703 -27.097 1.00 88.88 86 PRO A C 1
ATOM 639 O O . PRO A 1 86 ? 11.171 2.930 -28.247 1.00 88.88 86 PRO A O 1
ATOM 642 N N . ALA A 1 87 ? 12.382 1.699 -26.809 1.00 90.69 87 ALA A N 1
ATOM 643 C CA . ALA A 1 87 ? 12.957 0.822 -27.830 1.00 90.69 87 ALA A CA 1
ATOM 644 C C . ALA A 1 87 ? 11.905 -0.079 -28.507 1.00 90.69 87 ALA A C 1
ATOM 646 O O . ALA A 1 87 ? 12.127 -0.597 -29.604 1.00 90.69 87 ALA A O 1
ATOM 647 N N . SER A 1 88 ? 10.747 -0.268 -27.870 1.00 93.25 88 SER A N 1
ATOM 648 C CA . SER A 1 88 ? 9.641 -1.057 -28.397 1.00 93.25 88 SER A CA 1
ATOM 649 C C . SER A 1 88 ? 8.282 -0.592 -27.866 1.00 93.25 88 SER A C 1
ATOM 651 O O . SER A 1 88 ? 8.176 0.200 -26.929 1.00 93.25 88 SER A O 1
ATOM 653 N N . LYS A 1 89 ? 7.205 -1.150 -28.436 1.00 92.88 89 LYS A N 1
ATOM 654 C CA . LYS A 1 89 ? 5.849 -0.977 -27.894 1.00 92.88 89 LYS A CA 1
ATOM 655 C C . LYS A 1 89 ? 5.733 -1.489 -26.451 1.00 92.88 89 LYS A C 1
ATOM 657 O O . LYS A 1 89 ? 5.009 -0.888 -25.665 1.00 92.88 89 LYS A O 1
ATOM 662 N N . TRP A 1 90 ? 6.437 -2.571 -26.114 1.00 93.25 90 TRP A N 1
ATOM 663 C CA . TRP A 1 90 ? 6.464 -3.092 -24.749 1.00 93.25 90 TRP A CA 1
ATOM 664 C C . TRP A 1 90 ? 7.077 -2.074 -23.785 1.00 93.25 90 TRP A C 1
ATOM 666 O O . TRP A 1 90 ? 6.476 -1.794 -22.756 1.00 93.25 90 TRP A O 1
ATOM 676 N N . ASP A 1 91 ? 8.210 -1.471 -24.150 1.00 92.75 91 ASP A N 1
ATOM 677 C CA . ASP A 1 91 ? 8.884 -0.455 -23.329 1.00 92.75 91 ASP A CA 1
ATOM 678 C C . ASP A 1 91 ? 7.997 0.780 -23.116 1.00 92.75 91 ASP A C 1
ATOM 680 O O . ASP A 1 91 ? 7.932 1.324 -22.015 1.00 92.75 91 ASP A O 1
ATOM 684 N N . TYR A 1 92 ? 7.246 1.185 -24.148 1.00 92.06 92 TYR A N 1
ATOM 685 C CA . TYR A 1 92 ? 6.268 2.268 -24.033 1.00 92.06 92 TYR A CA 1
ATOM 686 C C . TYR A 1 92 ? 5.133 1.920 -23.059 1.00 92.06 92 TYR A C 1
ATOM 688 O O . TYR A 1 92 ? 4.839 2.700 -22.152 1.00 92.06 92 TYR A O 1
ATOM 696 N N . ASP A 1 93 ? 4.503 0.754 -23.231 1.00 94.62 93 ASP A N 1
ATOM 697 C CA . ASP A 1 93 ? 3.381 0.316 -22.393 1.00 94.62 93 ASP A CA 1
ATOM 698 C C . ASP A 1 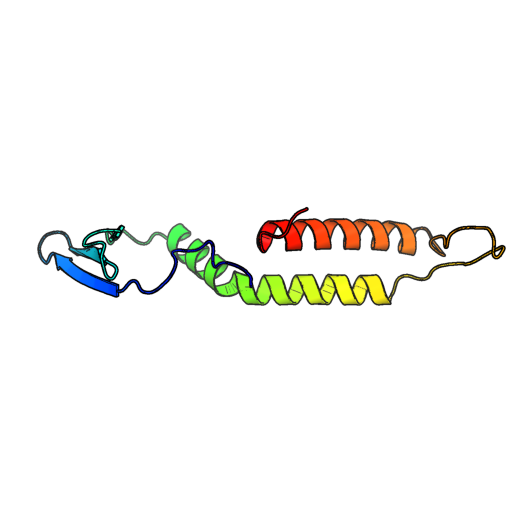93 ? 3.839 0.099 -20.931 1.00 94.62 93 ASP A C 1
ATOM 700 O O . ASP A 1 93 ? 3.143 0.498 -19.993 1.00 94.62 93 ASP A O 1
ATOM 704 N N . ALA A 1 94 ? 5.039 -0.456 -20.724 1.00 93.12 94 ALA A N 1
ATOM 705 C CA . ALA A 1 94 ? 5.666 -0.605 -19.411 1.00 93.12 94 ALA A CA 1
ATOM 706 C C . ALA A 1 94 ? 5.943 0.756 -18.754 1.00 93.12 94 ALA A C 1
ATOM 708 O O . ALA A 1 94 ? 5.644 0.935 -17.574 1.00 93.12 94 ALA A O 1
ATOM 709 N N . GLY A 1 95 ? 6.428 1.740 -19.518 1.00 93.38 95 GLY A N 1
ATOM 710 C CA . GLY A 1 95 ? 6.622 3.109 -19.036 1.00 93.38 95 GLY A CA 1
ATOM 711 C C . GLY A 1 95 ? 5.322 3.781 -18.591 1.00 93.38 95 GLY A C 1
ATOM 712 O O . GLY A 1 95 ? 5.286 4.411 -17.532 1.00 93.38 95 GLY A O 1
ATOM 713 N N . GLN A 1 96 ? 4.229 3.603 -19.342 1.00 95.69 96 GLN A N 1
ATOM 714 C CA . GLN A 1 96 ? 2.907 4.096 -18.929 1.00 95.69 96 GLN A CA 1
ATOM 715 C C . GLN A 1 96 ? 2.451 3.443 -17.620 1.00 95.69 96 GLN A C 1
ATOM 717 O O . GLN A 1 96 ? 2.033 4.142 -16.695 1.00 95.69 96 GLN A O 1
ATOM 722 N N . LEU A 1 97 ? 2.596 2.119 -17.508 1.00 95.12 97 LEU A N 1
ATOM 723 C CA . LEU A 1 97 ? 2.217 1.378 -16.307 1.00 95.12 97 LEU A CA 1
ATOM 724 C C . LEU A 1 97 ? 3.022 1.823 -15.077 1.00 95.12 97 LEU A C 1
ATOM 726 O O . LEU A 1 97 ? 2.440 2.051 -14.019 1.00 95.12 97 LEU A O 1
ATOM 730 N N . VAL A 1 98 ? 4.339 2.005 -15.205 1.00 95.75 98 VAL A N 1
ATOM 731 C CA . VAL A 1 98 ? 5.190 2.540 -14.125 1.00 95.75 98 VAL A CA 1
ATOM 732 C C . VAL A 1 98 ? 4.712 3.928 -13.695 1.00 95.75 98 VAL A C 1
ATOM 734 O O . VAL A 1 98 ? 4.599 4.199 -12.496 1.00 95.75 98 VAL A O 1
ATOM 737 N N . GLY A 1 99 ? 4.379 4.799 -14.652 1.00 94.12 99 GLY A N 1
ATOM 738 C CA . GLY A 1 99 ? 3.820 6.122 -14.371 1.00 94.12 99 GLY A CA 1
ATOM 739 C C . GLY A 1 99 ? 2.514 6.057 -13.572 1.00 94.12 99 GLY A C 1
ATOM 740 O O . GLY A 1 99 ? 2.354 6.765 -12.572 1.00 94.12 99 GLY A O 1
ATOM 741 N N . GLU A 1 100 ? 1.595 5.169 -13.958 1.00 95.44 100 GLU A N 1
ATOM 742 C CA . GLU A 1 100 ? 0.344 4.942 -13.229 1.00 95.44 100 GLU A CA 1
ATOM 743 C C . GLU A 1 100 ? 0.584 4.392 -11.818 1.00 95.44 100 GLU A C 1
ATOM 745 O O . GLU A 1 100 ? 0.013 4.911 -10.852 1.00 95.44 100 GLU A O 1
ATOM 750 N N . LEU A 1 101 ? 1.464 3.397 -11.671 1.00 94.62 101 LEU A N 1
ATOM 751 C CA . LEU A 1 101 ? 1.825 2.815 -10.376 1.00 94.62 101 LEU A CA 1
ATOM 752 C C . LEU A 1 101 ? 2.395 3.877 -9.434 1.00 94.62 101 LEU A C 1
ATOM 754 O O . LEU A 1 101 ? 1.947 3.989 -8.293 1.00 94.62 101 LEU A O 1
ATOM 758 N N . ARG A 1 102 ? 3.308 4.727 -9.918 1.00 94.06 102 ARG A N 1
ATOM 759 C CA . ARG A 1 102 ? 3.871 5.836 -9.133 1.00 94.06 102 ARG A CA 1
ATOM 7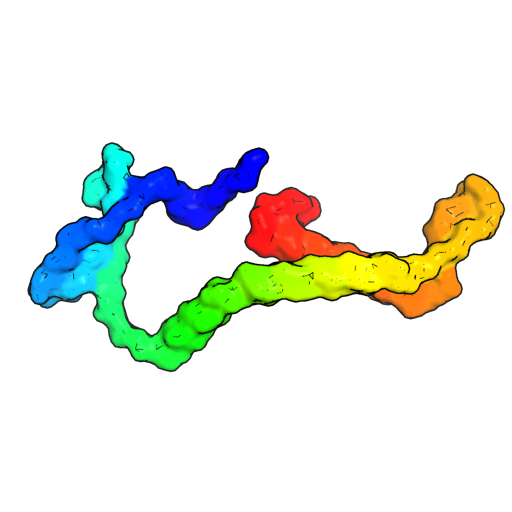60 C C . ARG A 1 102 ? 2.812 6.823 -8.676 1.00 94.06 102 ARG A C 1
ATOM 762 O O . ARG A 1 102 ? 2.824 7.240 -7.519 1.00 94.06 102 ARG A O 1
ATOM 769 N N . ARG A 1 103 ? 1.860 7.160 -9.545 1.00 93.56 103 ARG A N 1
ATOM 770 C CA . ARG A 1 103 ? 0.745 8.042 -9.185 1.00 93.56 103 ARG A CA 1
ATOM 771 C C . ARG A 1 103 ? -0.132 7.434 -8.092 1.00 93.56 103 ARG A C 1
ATOM 773 O O . ARG A 1 103 ? -0.543 8.134 -7.166 1.00 93.56 103 ARG A O 1
ATOM 780 N N . LEU A 1 104 ? -0.422 6.137 -8.187 1.00 91.94 104 LEU A N 1
ATOM 781 C CA . LEU A 1 104 ? -1.205 5.416 -7.183 1.00 91.94 104 LEU A CA 1
ATOM 782 C C . LEU A 1 104 ? -0.456 5.311 -5.848 1.00 91.94 104 LEU A C 1
ATOM 784 O O . LEU A 1 104 ? -1.061 5.567 -4.807 1.00 91.94 104 LEU A O 1
ATOM 788 N N . ILE A 1 105 ? 0.851 5.037 -5.873 1.00 91.31 105 ILE A N 1
ATOM 789 C CA . ILE A 1 105 ? 1.726 5.060 -4.691 1.00 91.31 105 ILE A CA 1
ATOM 790 C C . ILE A 1 105 ? 1.726 6.454 -4.053 1.00 91.31 105 ILE A C 1
ATOM 792 O O . ILE A 1 105 ? 1.523 6.574 -2.844 1.00 91.31 105 ILE A O 1
ATOM 796 N N . ALA A 1 106 ? 1.897 7.519 -4.843 1.00 88.19 106 ALA A N 1
ATOM 797 C CA . ALA A 1 106 ? 1.871 8.896 -4.349 1.00 88.19 106 ALA A CA 1
ATOM 798 C C . ALA A 1 106 ? 0.526 9.219 -3.683 1.00 88.19 106 ALA A C 1
ATOM 800 O O . ALA A 1 106 ? 0.489 9.717 -2.558 1.00 88.19 106 ALA A O 1
ATOM 801 N N . LYS A 1 107 ? -0.590 8.839 -4.316 1.00 83.94 107 LYS A N 1
ATOM 802 C CA . LYS A 1 107 ? -1.930 8.996 -3.740 1.00 83.94 107 LYS A CA 1
ATOM 803 C C . LYS A 1 107 ? -2.093 8.222 -2.427 1.00 83.94 107 LYS A C 1
ATOM 805 O O . LYS A 1 107 ? -2.633 8.779 -1.474 1.00 83.94 107 LYS A O 1
ATOM 810 N N . ALA A 1 108 ? -1.634 6.971 -2.366 1.00 84.19 108 ALA A N 1
ATOM 811 C CA . ALA A 1 108 ? -1.744 6.115 -1.182 1.00 84.19 108 ALA A CA 1
ATOM 812 C C . ALA A 1 108 ? -0.881 6.608 -0.007 1.00 84.19 108 ALA A C 1
ATOM 814 O O . ALA A 1 108 ? -1.290 6.513 1.145 1.00 84.19 108 ALA A O 1
ATOM 815 N N . THR A 1 109 ? 0.285 7.185 -0.299 1.00 85.94 109 THR A N 1
ATOM 816 C CA . THR A 1 109 ? 1.236 7.702 0.702 1.00 85.94 109 THR A CA 1
ATOM 817 C C . THR A 1 109 ? 1.026 9.180 1.039 1.00 85.94 109 THR A C 1
ATOM 819 O O . THR A 1 109 ? 1.664 9.721 1.942 1.00 85.94 109 THR A O 1
ATOM 822 N N . GLY A 1 110 ? 0.105 9.854 0.344 1.00 79.50 110 GLY A N 1
ATOM 823 C CA . GLY A 1 110 ? -0.211 11.262 0.555 1.00 79.50 110 GLY A CA 1
ATOM 824 C C . GLY A 1 110 ? 0.789 12.249 -0.058 1.00 79.50 110 GLY A C 1
ATOM 825 O O . GLY A 1 110 ? 0.769 13.415 0.350 1.00 79.50 110 GLY A O 1
ATOM 826 N N . GLY A 1 111 ? 1.625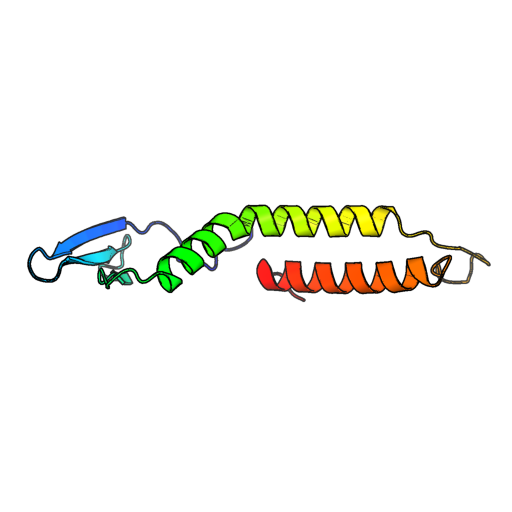 11.803 -1.001 1.00 75.06 111 GLY A N 1
ATOM 827 C CA . GLY A 1 111 ? 2.469 12.645 -1.852 1.00 75.06 111 GLY A CA 1
ATOM 828 C C . GLY A 1 111 ? 1.657 13.409 -2.906 1.00 75.06 111 GLY A C 1
ATOM 829 O O . GLY A 1 111 ? 0.554 13.000 -3.272 1.00 75.06 111 GLY A O 1
ATOM 830 N N . ALA A 1 112 ? 2.178 14.550 -3.369 1.00 53.03 112 ALA A N 1
ATOM 831 C CA . ALA A 1 112 ? 1.566 15.298 -4.467 1.00 53.03 112 ALA A CA 1
ATOM 832 C C . ALA A 1 112 ? 1.645 14.464 -5.758 1.00 53.03 112 ALA A C 1
ATOM 834 O O . ALA A 1 112 ? 2.720 13.971 -6.100 1.00 53.03 112 ALA A O 1
ATOM 835 N N . ALA A 1 113 ? 0.490 14.263 -6.396 1.00 49.41 113 ALA A N 1
ATOM 836 C CA . ALA A 1 113 ? 0.328 13.507 -7.637 1.00 49.41 113 ALA A CA 1
ATOM 837 C C . ALA A 1 113 ? 0.681 14.327 -8.881 1.00 49.41 113 ALA A C 1
ATOM 839 O O . ALA A 1 113 ? 0.612 15.575 -8.804 1.00 49.41 113 ALA A O 1
#